Protein AF-A0A3B9PR17-F1 (afdb_monomer_lite)

Sequence (83 aa):
MKALTLILFCLSVSLAIGTEKVIPFAMPDKMEDLLANYCFDCHDDETKKGEVRLDNLKTLALKDQLDLLNRVQEQIFIKEMPP

Secondary structure (DSSP, 8-state):
-HHHHHHHHHSSS---------PPP---HHHHHHHIIIIITTSSTTT-GGG---TTGGGS-HHHHHHHHHHHHHHHHTTSS--

pLDDT: mean 83.29, std 16.92, range [48.38, 97.0]

Foldseek 3Di:
DVVVVVVVVVVPPPPPPPPPPPDQDDDDPVVVVVCVVFPCVQADPPNNVVVHHDVCLSVDDPVVNVVRVVVVVVCVVVPVGDD

Structure (mmCIF, N/CA/C/O backbone):
data_AF-A0A3B9PR17-F1
#
_entry.id   AF-A0A3B9PR17-F1
#
loop_
_atom_site.group_PDB
_atom_site.id
_atom_site.type_symbol
_atom_site.label_atom_id
_atom_site.label_alt_id
_atom_site.label_comp_id
_atom_site.label_asym_id
_atom_site.label_entity_id
_atom_site.label_seq_id
_atom_site.pdbx_PDB_ins_code
_atom_site.Cartn_x
_atom_site.Cartn_y
_atom_site.Cartn_z
_atom_site.occupancy
_atom_site.B_iso_or_equiv
_atom_site.auth_seq_id
_atom_site.auth_comp_id
_atom_site.auth_asym_id
_atom_site.auth_atom_id
_atom_site.pdbx_PDB_model_num
ATOM 1 N N . MET A 1 1 ? 51.169 26.927 -8.054 1.00 56.25 1 MET A N 1
ATOM 2 C CA . MET A 1 1 ? 50.649 26.108 -9.177 1.00 56.25 1 MET A CA 1
ATOM 3 C C . MET A 1 1 ? 50.608 24.612 -8.867 1.00 56.25 1 MET A C 1
ATOM 5 O O . MET A 1 1 ? 49.559 24.032 -9.070 1.00 56.25 1 MET A O 1
ATOM 9 N N . LYS A 1 2 ? 51.662 23.995 -8.306 1.00 53.47 2 LYS A N 1
ATOM 10 C CA . LYS A 1 2 ? 51.696 22.542 -8.013 1.00 53.47 2 LYS A CA 1
ATOM 11 C C . LYS A 1 2 ? 50.648 22.057 -6.990 1.00 53.47 2 LYS A C 1
ATOM 13 O O . LYS A 1 2 ? 50.099 20.976 -7.145 1.00 53.47 2 LYS A O 1
ATOM 18 N N . ALA A 1 3 ? 50.331 22.876 -5.982 1.00 53.44 3 ALA A N 1
ATOM 19 C CA . ALA A 1 3 ? 49.315 22.551 -4.974 1.00 53.44 3 ALA A CA 1
ATOM 20 C C . ALA A 1 3 ? 47.873 22.616 -5.516 1.00 53.44 3 ALA A C 1
ATOM 22 O O . ALA A 1 3 ? 47.015 21.870 -5.066 1.00 53.44 3 ALA A O 1
ATOM 23 N N . LEU A 1 4 ? 47.616 23.462 -6.523 1.00 53.28 4 LEU A N 1
ATOM 24 C CA . LEU A 1 4 ? 46.287 23.603 -7.128 1.00 53.28 4 LEU A CA 1
ATOM 25 C C . LEU A 1 4 ? 45.960 22.413 -8.047 1.00 53.28 4 LEU A C 1
ATOM 27 O O . LEU A 1 4 ? 44.817 21.976 -8.110 1.00 53.28 4 LEU A O 1
ATOM 31 N N . THR A 1 5 ? 46.977 21.839 -8.701 1.00 55.00 5 THR A N 1
ATOM 32 C CA . THR A 1 5 ? 46.842 20.636 -9.541 1.00 55.00 5 THR A CA 1
ATOM 33 C C . THR A 1 5 ? 46.597 19.366 -8.715 1.00 55.00 5 THR A C 1
ATOM 35 O O . THR A 1 5 ? 45.881 18.479 -9.163 1.00 55.00 5 THR A O 1
ATOM 38 N N . LEU A 1 6 ? 47.143 19.294 -7.495 1.00 52.25 6 LEU A N 1
ATOM 39 C CA . LEU A 1 6 ? 46.929 18.177 -6.562 1.00 52.25 6 LEU A CA 1
ATOM 40 C C . LEU A 1 6 ? 45.503 18.141 -5.999 1.00 52.25 6 LEU A C 1
ATOM 42 O O . LEU A 1 6 ? 44.930 17.067 -5.858 1.00 52.25 6 LEU A O 1
ATOM 46 N N . ILE A 1 7 ? 44.910 19.306 -5.731 1.00 55.16 7 ILE A N 1
ATOM 47 C CA . ILE A 1 7 ? 43.532 19.395 -5.227 1.00 55.16 7 ILE A CA 1
ATOM 48 C C . ILE A 1 7 ? 42.529 18.979 -6.314 1.00 55.16 7 ILE A C 1
ATOM 50 O O . ILE A 1 7 ? 41.566 18.279 -6.018 1.00 55.16 7 ILE A O 1
ATOM 54 N N . LEU A 1 8 ? 42.782 19.326 -7.581 1.00 53.12 8 LEU A N 1
ATOM 55 C CA . LEU A 1 8 ? 41.896 18.980 -8.700 1.00 53.12 8 LEU A CA 1
ATOM 56 C C . LEU A 1 8 ? 41.862 17.470 -9.013 1.00 53.12 8 LEU A C 1
ATOM 58 O O . LEU A 1 8 ? 40.862 16.973 -9.521 1.00 53.12 8 LEU A O 1
ATOM 62 N N . PHE A 1 9 ? 42.936 16.739 -8.699 1.00 48.38 9 PHE A N 1
ATOM 63 C CA . PHE A 1 9 ? 43.047 15.298 -8.955 1.00 48.38 9 PHE A CA 1
ATOM 64 C C . PHE A 1 9 ? 42.268 14.440 -7.939 1.00 48.38 9 PHE A C 1
ATOM 66 O O . PHE A 1 9 ? 41.876 13.322 -8.252 1.00 48.38 9 PHE A O 1
ATOM 73 N N . CYS A 1 10 ? 41.989 14.963 -6.740 1.00 50.53 10 CYS A N 1
ATOM 74 C CA . CYS A 1 10 ? 41.256 14.230 -5.701 1.00 50.53 10 CYS A CA 1
ATOM 75 C C . CYS A 1 10 ? 39.728 14.248 -5.885 1.00 50.53 10 CYS A C 1
ATOM 77 O O . CYS A 1 10 ? 39.041 13.409 -5.310 1.00 50.53 10 CYS A O 1
ATOM 79 N N . LEU A 1 11 ? 39.179 15.178 -6.676 1.00 51.84 11 LEU A N 1
ATOM 80 C CA . LEU A 1 11 ? 37.726 15.312 -6.862 1.00 51.84 11 LEU A CA 1
ATOM 81 C C . LEU A 1 11 ? 37.132 14.362 -7.914 1.00 51.84 11 LEU A C 1
ATOM 83 O O . LEU A 1 11 ? 35.917 14.185 -7.942 1.00 51.84 11 LEU A O 1
ATOM 87 N N . SER A 1 12 ? 37.942 13.740 -8.772 1.00 55.28 12 SER A N 1
ATOM 88 C CA . SER A 1 12 ? 37.439 12.909 -9.876 1.00 55.28 12 SER A CA 1
ATOM 89 C C . SER A 1 12 ? 37.169 11.446 -9.505 1.00 55.28 12 SER A C 1
ATOM 91 O O . SER A 1 12 ? 36.557 10.731 -10.294 1.00 55.28 12 SER A O 1
ATOM 93 N N . VAL A 1 13 ? 37.596 10.980 -8.326 1.00 55.50 13 VAL A N 1
ATOM 94 C CA . VAL A 1 13 ? 37.631 9.538 -7.998 1.00 55.50 13 VAL A CA 1
ATOM 95 C C . VAL A 1 13 ? 36.344 9.010 -7.341 1.00 55.50 13 VAL A C 1
ATOM 97 O O . VAL A 1 13 ? 36.163 7.800 -7.252 1.00 55.50 13 VAL A O 1
ATOM 100 N N . SER A 1 14 ? 35.397 9.861 -6.938 1.00 61.59 14 SER A N 1
ATOM 101 C CA . SER A 1 14 ? 34.275 9.402 -6.097 1.00 61.59 14 SER A CA 1
ATOM 102 C C . SER A 1 14 ? 32.959 9.090 -6.816 1.00 61.59 14 SER A C 1
ATOM 104 O O . SER A 1 14 ? 31.994 8.740 -6.140 1.00 61.59 14 SER A O 1
ATOM 106 N N . LEU A 1 15 ? 32.865 9.167 -8.150 1.00 55.88 15 LEU A N 1
ATOM 107 C CA . LEU A 1 15 ? 31.618 8.800 -8.836 1.00 55.88 15 LEU A CA 1
ATOM 108 C C . LEU A 1 15 ? 31.569 7.295 -9.142 1.00 55.88 15 LEU A C 1
ATOM 110 O O . LEU A 1 15 ? 31.634 6.865 -10.292 1.00 55.88 15 LEU A O 1
ATOM 114 N N . ALA A 1 16 ? 31.454 6.485 -8.090 1.00 62.09 16 ALA A N 1
ATOM 115 C CA . ALA A 1 16 ? 31.043 5.094 -8.223 1.00 62.09 16 ALA A CA 1
ATOM 116 C C . ALA A 1 16 ? 29.535 5.065 -8.518 1.00 62.09 16 ALA A C 1
ATOM 118 O O . ALA A 1 16 ? 28.708 5.101 -7.609 1.00 62.09 16 ALA A O 1
ATOM 119 N N . ILE A 1 17 ? 29.168 5.027 -9.800 1.00 62.03 17 ILE A N 1
ATOM 120 C CA . ILE A 1 17 ? 27.801 4.695 -10.213 1.00 62.03 17 ILE A CA 1
ATOM 121 C C . ILE A 1 17 ? 27.630 3.201 -9.934 1.00 62.03 17 ILE A C 1
ATOM 123 O O . ILE A 1 17 ? 28.050 2.354 -10.724 1.00 62.03 17 ILE A O 1
ATOM 127 N N . GLY A 1 18 ? 27.079 2.874 -8.765 1.00 62.31 18 GLY A N 1
ATOM 128 C CA . GLY A 1 18 ? 26.659 1.518 -8.450 1.00 62.31 18 GLY A CA 1
ATOM 129 C C . GLY A 1 18 ? 25.597 1.098 -9.459 1.00 62.31 18 GLY A C 1
ATOM 130 O O . GLY A 1 18 ? 24.502 1.650 -9.477 1.00 62.31 18 GLY A O 1
ATOM 131 N N . THR A 1 19 ? 25.923 0.141 -10.325 1.00 59.53 19 THR A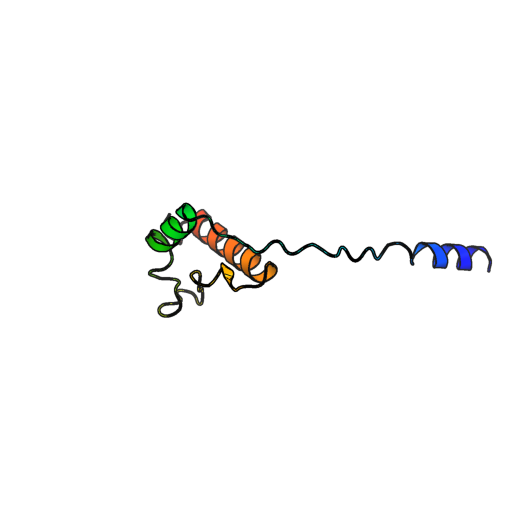 N 1
ATOM 132 C CA . THR A 1 19 ? 24.911 -0.554 -11.122 1.00 59.53 19 THR A CA 1
ATOM 133 C C . THR A 1 19 ? 24.195 -1.512 -10.182 1.00 59.53 19 THR A C 1
ATOM 135 O O . THR A 1 19 ? 24.563 -2.675 -10.028 1.00 59.53 19 THR A O 1
ATOM 138 N N . GLU A 1 20 ? 23.214 -0.983 -9.457 1.00 67.94 20 GLU A N 1
ATOM 139 C CA . GLU A 1 20 ? 22.379 -1.786 -8.581 1.00 67.94 20 GLU A CA 1
ATOM 140 C C . GLU A 1 20 ? 21.617 -2.785 -9.454 1.00 67.94 20 GLU A C 1
ATOM 142 O O . GLU A 1 20 ? 20.828 -2.419 -10.328 1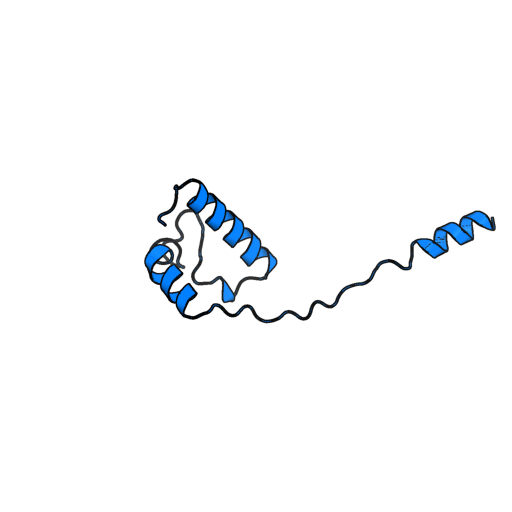.00 67.94 20 GLU A O 1
ATOM 147 N N . LYS A 1 21 ? 21.922 -4.074 -9.283 1.00 58.41 21 LYS A N 1
ATOM 148 C CA . LYS A 1 21 ? 21.172 -5.144 -9.929 1.00 58.41 21 LYS A CA 1
ATOM 149 C C . LYS A 1 21 ? 19.750 -5.065 -9.388 1.00 58.41 21 LYS A C 1
ATOM 151 O O . LYS A 1 21 ? 19.507 -5.474 -8.258 1.00 58.41 21 LYS A O 1
ATOM 156 N N . VAL A 1 22 ? 18.831 -4.541 -10.196 1.00 66.06 22 VAL A N 1
ATOM 157 C CA . VAL A 1 22 ? 17.410 -4.471 -9.851 1.00 66.06 22 VAL A CA 1
ATOM 158 C C . VAL A 1 22 ? 16.891 -5.902 -9.762 1.00 66.06 22 VAL A C 1
ATOM 160 O O . VAL A 1 22 ? 16.645 -6.557 -10.775 1.00 66.06 22 VAL A O 1
ATOM 163 N N . ILE A 1 23 ? 16.795 -6.423 -8.541 1.00 71.75 23 ILE A N 1
ATOM 164 C CA . ILE A 1 23 ? 16.078 -7.665 -8.278 1.00 71.75 23 ILE A CA 1
ATOM 165 C C . ILE A 1 23 ? 14.592 -7.326 -8.426 1.00 71.75 23 ILE A C 1
ATOM 167 O O . ILE A 1 23 ? 14.128 -6.403 -7.754 1.00 71.75 23 ILE A O 1
ATOM 171 N N . PRO A 1 24 ? 13.844 -8.017 -9.305 1.00 73.25 24 PRO A N 1
ATOM 172 C CA . PRO A 1 24 ? 12.417 -7.780 -9.439 1.00 73.25 24 PRO A CA 1
ATOM 173 C C . PRO A 1 24 ? 11.730 -7.963 -8.088 1.00 73.25 24 PRO A C 1
ATOM 175 O O . PRO A 1 24 ? 11.922 -8.980 -7.420 1.00 73.25 24 PRO A O 1
ATOM 178 N N . PHE A 1 25 ? 10.939 -6.972 -7.689 1.00 79.62 25 PHE A N 1
ATOM 179 C CA . PHE A 1 25 ? 10.115 -7.073 -6.497 1.00 79.62 25 PHE A CA 1
ATOM 180 C C . PHE A 1 25 ? 9.107 -8.214 -6.681 1.00 79.62 25 PHE A C 1
ATOM 182 O O . PHE A 1 25 ? 8.269 -8.183 -7.583 1.00 79.62 25 PHE A O 1
ATOM 189 N N . ALA A 1 26 ? 9.204 -9.228 -5.825 1.00 85.44 26 ALA A N 1
ATOM 190 C CA . ALA A 1 26 ? 8.259 -10.331 -5.759 1.00 85.44 26 ALA A CA 1
ATOM 191 C C . ALA A 1 26 ? 7.527 -10.259 -4.419 1.00 85.44 26 ALA A C 1
ATOM 193 O O . ALA A 1 26 ? 8.149 -10.351 -3.360 1.00 85.44 26 ALA A O 1
ATOM 194 N N . MET A 1 27 ? 6.206 -10.090 -4.466 1.00 87.69 27 MET A N 1
ATOM 195 C CA . MET A 1 27 ? 5.375 -10.136 -3.265 1.00 87.69 27 MET A CA 1
ATOM 196 C C . MET A 1 27 ? 5.075 -11.600 -2.922 1.00 87.69 27 MET A C 1
ATOM 198 O O . MET A 1 27 ? 4.584 -12.313 -3.799 1.00 87.69 27 MET A O 1
ATOM 202 N N . PRO A 1 28 ? 5.355 -12.065 -1.691 1.00 92.62 28 PRO A N 1
ATOM 203 C CA . PRO A 1 28 ? 4.942 -13.393 -1.249 1.00 92.62 28 PRO A CA 1
ATOM 204 C C . PRO A 1 28 ? 3.415 -13.525 -1.233 1.00 92.62 28 PRO A C 1
ATOM 206 O O . PRO A 1 28 ? 2.738 -12.581 -0.830 1.00 92.62 28 PRO A O 1
ATOM 209 N N . ASP A 1 29 ? 2.890 -14.711 -1.547 1.00 93.94 29 ASP A N 1
ATOM 210 C CA . ASP A 1 29 ? 1.440 -14.974 -1.618 1.00 93.94 29 ASP A CA 1
ATOM 211 C C . ASP A 1 29 ? 0.692 -14.541 -0.349 1.00 93.94 29 ASP A C 1
ATOM 213 O O . ASP A 1 29 ? -0.323 -13.863 -0.417 1.00 93.94 29 ASP A O 1
ATOM 217 N N . LYS A 1 30 ? 1.258 -14.815 0.834 1.00 95.00 30 LYS A N 1
ATOM 218 C CA . LYS A 1 30 ? 0.655 -14.404 2.114 1.00 95.00 30 LYS A CA 1
ATOM 219 C C . LYS A 1 30 ? 0.496 -12.890 2.266 1.00 95.00 30 LYS A C 1
ATOM 221 O O . LYS A 1 30 ? -0.384 -12.453 2.999 1.00 95.00 30 LYS A O 1
ATOM 226 N N . MET A 1 31 ? 1.382 -12.096 1.659 1.00 92.50 31 MET A N 1
ATOM 227 C CA . MET A 1 31 ? 1.226 -10.642 1.667 1.00 92.50 31 MET A CA 1
ATOM 228 C C . MET A 1 31 ? 0.157 -10.217 0.669 1.00 92.50 31 MET A C 1
ATOM 230 O O . MET A 1 31 ? -0.649 -9.365 1.012 1.00 92.50 31 MET A O 1
ATOM 234 N N . GLU A 1 32 ? 0.108 -10.835 -0.513 1.00 93.31 32 GLU A N 1
ATOM 235 C CA . GLU A 1 32 ? -0.962 -10.581 -1.484 1.00 93.31 32 GLU A CA 1
ATOM 236 C C . GLU A 1 32 ? -2.340 -10.829 -0.857 1.00 93.31 32 GLU A C 1
ATOM 238 O O . GLU A 1 32 ? -3.203 -9.959 -0.917 1.00 93.31 32 GLU A O 1
ATOM 243 N N . ASP A 1 33 ? -2.505 -11.963 -0.169 1.00 94.56 33 ASP A N 1
ATOM 244 C CA . ASP A 1 33 ? -3.739 -12.303 0.542 1.00 94.56 33 ASP A CA 1
ATOM 245 C C . ASP A 1 33 ? -4.082 -11.252 1.607 1.00 94.56 33 ASP A C 1
ATOM 247 O O . ASP A 1 33 ? -5.238 -10.856 1.750 1.00 94.56 33 ASP A O 1
ATOM 251 N N . LEU A 1 34 ? -3.091 -10.771 2.362 1.00 93.50 34 LEU A N 1
ATOM 252 C CA . LEU A 1 34 ? -3.307 -9.743 3.379 1.00 93.50 34 LEU A CA 1
ATOM 253 C C . LEU A 1 34 ? -3.768 -8.426 2.742 1.00 93.50 34 LEU A C 1
ATOM 255 O O . LEU A 1 34 ? -4.784 -7.872 3.155 1.00 93.50 34 LEU A O 1
ATOM 259 N N . LEU A 1 35 ? -3.083 -7.936 1.707 1.00 93.94 35 LEU A N 1
ATOM 260 C CA . LEU A 1 35 ? -3.502 -6.702 1.043 1.00 93.94 35 LEU A CA 1
ATOM 261 C C . LEU A 1 35 ? -4.871 -6.852 0.358 1.00 93.94 35 LEU A C 1
ATOM 263 O O . LEU A 1 35 ? -5.662 -5.909 0.384 1.00 93.94 35 LEU A O 1
ATOM 267 N N . ALA A 1 36 ? -5.187 -8.028 -0.186 1.00 94.38 36 ALA A N 1
ATOM 268 C CA . ALA A 1 36 ? -6.498 -8.304 -0.762 1.00 94.38 36 ALA A CA 1
ATOM 269 C C . ALA A 1 36 ? -7.623 -8.202 0.275 1.00 94.38 36 ALA A C 1
ATOM 271 O O . ALA A 1 36 ? -8.637 -7.573 0.000 1.00 94.38 36 ALA A O 1
A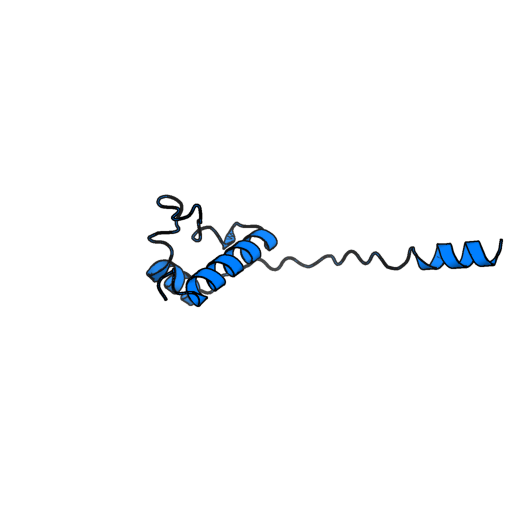TOM 272 N N . ASN A 1 37 ? -7.431 -8.755 1.475 1.00 94.25 37 ASN A N 1
ATOM 273 C CA . ASN A 1 37 ? -8.470 -8.764 2.511 1.00 94.25 37 ASN A CA 1
ATOM 274 C C . ASN A 1 37 ? -8.639 -7.424 3.247 1.00 94.25 37 ASN A C 1
ATOM 276 O O . ASN A 1 37 ? -9.718 -7.162 3.774 1.00 94.25 37 ASN A O 1
ATOM 280 N N . TYR A 1 38 ? -7.586 -6.605 3.334 1.00 94.44 38 TYR A N 1
ATOM 281 C CA . TYR A 1 38 ? -7.590 -5.414 4.197 1.00 94.44 38 TYR A CA 1
ATOM 282 C C . TYR A 1 38 ? -7.402 -4.087 3.453 1.00 94.44 38 TYR A C 1
ATOM 284 O O . TYR A 1 38 ? -7.676 -3.029 4.020 1.00 94.44 38 TYR A O 1
ATOM 292 N N . CYS A 1 39 ? -6.930 -4.102 2.203 1.00 95.06 39 CYS A N 1
ATOM 293 C CA . CYS A 1 39 ? -6.533 -2.881 1.498 1.00 95.06 39 CYS A CA 1
ATOM 294 C C . CYS A 1 39 ? -7.244 -2.690 0.153 1.00 95.06 39 CYS A C 1
ATOM 296 O O . CYS A 1 39 ? -7.709 -1.584 -0.132 1.00 95.06 39 CYS A O 1
ATOM 298 N N . PHE A 1 40 ? -7.310 -3.726 -0.687 1.00 95.19 40 PHE A N 1
ATOM 299 C CA . PHE A 1 40 ? -7.677 -3.565 -2.100 1.00 95.19 40 PHE A CA 1
ATOM 300 C C . PHE A 1 40 ? -9.131 -3.149 -2.324 1.00 95.19 40 PHE A C 1
ATOM 302 O O . PHE A 1 40 ? -9.351 -2.297 -3.174 1.00 95.19 40 PHE A O 1
ATOM 309 N N . ASP A 1 41 ? -10.079 -3.587 -1.493 1.00 95.25 41 ASP A N 1
ATOM 310 C CA . ASP A 1 41 ? -11.491 -3.173 -1.593 1.00 95.25 41 ASP A CA 1
ATOM 311 C C . ASP A 1 41 ? -11.698 -1.643 -1.599 1.00 95.25 41 ASP A C 1
ATOM 313 O O . ASP A 1 41 ? -12.723 -1.149 -2.062 1.00 95.25 41 ASP A O 1
ATOM 317 N N . CYS A 1 42 ? -10.747 -0.872 -1.055 1.00 96.25 42 CYS A N 1
ATOM 318 C CA . CYS A 1 42 ? -10.783 0.594 -1.059 1.00 96.25 42 CYS A CA 1
ATOM 319 C C . CYS A 1 42 ? -9.649 1.248 -1.865 1.00 96.25 42 CYS A C 1
ATOM 321 O O . CYS A 1 42 ? -9.751 2.426 -2.214 1.00 96.25 42 CYS A O 1
ATOM 323 N N . HIS A 1 43 ? -8.558 0.530 -2.127 1.00 96.56 43 HIS A N 1
ATOM 324 C CA . HIS A 1 43 ? -7.324 1.062 -2.711 1.00 96.56 43 HIS A CA 1
ATOM 325 C C . HIS A 1 43 ? -6.899 0.281 -3.963 1.00 96.56 43 HIS A C 1
ATOM 327 O O . HIS A 1 43 ? -5.722 -0.031 -4.140 1.00 96.56 43 HIS A O 1
ATOM 333 N N . ASP A 1 44 ? -7.847 -0.049 -4.829 1.00 96.00 44 ASP A N 1
ATOM 334 C CA . ASP A 1 44 ? -7.638 -0.674 -6.138 1.00 96.00 44 ASP A CA 1
ATOM 335 C C . ASP A 1 44 ? -7.685 0.357 -7.286 1.00 96.00 44 ASP A C 1
ATOM 337 O O . ASP A 1 44 ? -7.578 1.567 -7.066 1.00 96.00 44 ASP A O 1
ATOM 341 N N . ASP A 1 45 ? -7.802 -0.111 -8.536 1.00 96.44 45 ASP A N 1
ATOM 342 C CA . ASP A 1 45 ? -7.912 0.760 -9.711 1.00 96.44 45 ASP A CA 1
ATOM 343 C C . ASP A 1 45 ? -9.270 1.470 -9.834 1.00 96.44 45 ASP A C 1
ATOM 345 O O . ASP A 1 45 ? -9.356 2.497 -10.513 1.00 96.44 45 ASP A O 1
ATOM 349 N N . GLU A 1 46 ? -10.317 0.960 -9.191 1.00 96.12 46 GLU A N 1
ATOM 350 C CA . GLU A 1 46 ? -11.675 1.491 -9.319 1.00 96.12 46 GLU A CA 1
ATOM 351 C C . GLU A 1 46 ? -11.981 2.532 -8.237 1.00 96.12 46 GLU A C 1
ATOM 353 O O . GLU A 1 46 ? -12.402 3.649 -8.549 1.00 96.12 46 GLU A O 1
ATOM 358 N N . THR A 1 47 ? -11.726 2.200 -6.971 1.00 95.62 47 THR A N 1
ATOM 359 C CA . THR A 1 47 ? -12.116 3.007 -5.807 1.00 95.62 47 THR A CA 1
ATOM 360 C C . THR A 1 47 ? -11.089 4.083 -5.474 1.00 95.62 47 THR A C 1
ATOM 362 O O . THR A 1 47 ? -11.464 5.226 -5.199 1.00 95.62 47 THR A O 1
ATOM 365 N N . LYS A 1 48 ? -9.791 3.744 -5.502 1.00 93.81 48 LYS A N 1
ATOM 366 C CA . LYS A 1 48 ? -8.670 4.684 -5.296 1.00 93.81 48 LYS A CA 1
ATOM 367 C C . LYS A 1 48 ? -8.861 5.654 -4.114 1.00 93.81 48 LYS A C 1
ATOM 369 O O . LYS A 1 48 ? -8.601 6.856 -4.246 1.00 93.81 48 LYS A O 1
ATOM 374 N N . LYS A 1 49 ? -9.322 5.180 -2.948 1.00 95.19 49 LYS A N 1
ATOM 375 C CA . LYS A 1 49 ? -9.554 6.035 -1.768 1.00 95.19 49 LYS A CA 1
ATOM 376 C C . LYS A 1 49 ? -8.292 6.845 -1.446 1.00 95.19 49 LYS A C 1
ATOM 378 O O . LYS A 1 49 ? -7.205 6.291 -1.300 1.00 95.19 49 LYS A O 1
ATOM 383 N N . GLY A 1 50 ? -8.435 8.166 -1.329 1.00 93.12 50 GLY A N 1
ATOM 384 C CA . GLY A 1 50 ? -7.304 9.064 -1.065 1.00 93.12 50 GLY A CA 1
ATOM 385 C C . GLY A 1 50 ? -6.277 9.130 -2.201 1.00 93.12 50 GLY A C 1
ATOM 386 O O . GLY A 1 50 ? -5.105 9.388 -1.932 1.00 93.12 50 GLY A O 1
ATOM 387 N N . GLU A 1 51 ? -6.705 8.860 -3.440 1.00 94.62 51 GLU A N 1
ATOM 388 C CA . GLU A 1 51 ? -5.861 8.838 -4.646 1.00 94.62 51 GLU A CA 1
ATOM 389 C C . GLU A 1 51 ? -4.723 7.802 -4.562 1.00 94.62 51 GLU A C 1
ATOM 391 O O . GLU A 1 51 ? -3.659 7.956 -5.162 1.00 94.62 51 GLU A O 1
ATOM 396 N N . VAL A 1 52 ? -4.944 6.732 -3.794 1.00 95.31 52 VAL A N 1
ATOM 397 C CA . VAL A 1 52 ? -3.984 5.648 -3.565 1.00 95.31 52 VAL A CA 1
ATOM 398 C C . VAL A 1 52 ? -4.489 4.359 -4.204 1.00 95.31 52 VAL A C 1
ATOM 400 O O . VAL A 1 52 ? -5.602 3.922 -3.919 1.00 95.31 52 VAL A O 1
ATOM 403 N N . ARG A 1 53 ? -3.627 3.743 -5.020 1.00 96.44 53 ARG A N 1
ATOM 404 C CA . ARG A 1 53 ? -3.812 2.434 -5.655 1.00 96.44 53 ARG A CA 1
ATOM 405 C C . ARG A 1 53 ? -2.695 1.485 -5.199 1.00 96.44 53 ARG A C 1
ATOM 407 O O . ARG A 1 53 ? -1.529 1.852 -5.311 1.00 96.44 53 ARG A O 1
ATOM 414 N N . LEU A 1 54 ? -3.037 0.308 -4.675 1.00 95.62 54 LEU A N 1
ATOM 415 C CA . LEU A 1 54 ? -2.106 -0.652 -4.058 1.00 95.62 54 LEU A CA 1
ATOM 416 C C . LEU A 1 54 ? -2.014 -1.992 -4.808 1.00 95.62 54 LEU A C 1
ATOM 418 O O . LEU A 1 54 ? -0.987 -2.663 -4.719 1.00 95.62 54 LEU A O 1
ATOM 422 N N . ASP A 1 55 ? -3.022 -2.371 -5.592 1.00 94.69 55 ASP A N 1
ATOM 423 C CA . ASP A 1 55 ? -3.039 -3.606 -6.403 1.00 94.69 55 ASP A CA 1
ATOM 424 C C . ASP A 1 55 ? -1.991 -3.601 -7.538 1.00 94.69 55 ASP A C 1
ATOM 426 O O . ASP A 1 55 ? -1.665 -4.636 -8.116 1.00 94.69 55 ASP A O 1
ATOM 430 N N . ASN A 1 56 ? -1.407 -2.439 -7.846 1.00 94.81 56 ASN A N 1
ATOM 431 C CA . ASN A 1 56 ? -0.368 -2.285 -8.863 1.00 94.81 56 ASN A CA 1
ATOM 432 C C . ASN A 1 56 ? 1.053 -2.138 -8.295 1.00 94.81 56 ASN A C 1
ATOM 434 O O . ASN A 1 56 ? 1.966 -1.847 -9.073 1.00 94.81 56 ASN A O 1
ATOM 438 N N . LEU A 1 57 ? 1.276 -2.366 -6.992 1.00 93.69 57 LEU A N 1
ATOM 439 C CA . LEU A 1 57 ? 2.581 -2.194 -6.325 1.00 93.69 57 LEU A CA 1
ATOM 440 C C . LEU A 1 57 ? 3.743 -2.844 -7.097 1.00 93.69 57 LEU A C 1
ATOM 442 O O . LEU A 1 57 ? 4.789 -2.227 -7.281 1.00 93.69 57 LEU A O 1
ATOM 446 N N . LYS A 1 58 ? 3.542 -4.057 -7.632 1.00 92.31 58 LYS A N 1
ATOM 447 C CA . LYS A 1 58 ? 4.559 -4.806 -8.401 1.00 92.31 58 LYS A CA 1
ATOM 448 C C . LYS A 1 58 ? 4.979 -4.136 -9.714 1.00 92.31 58 LYS A C 1
ATOM 450 O O . LYS A 1 58 ? 6.027 -4.471 -10.257 1.00 92.31 58 LYS A O 1
ATOM 455 N N . THR A 1 59 ? 4.162 -3.225 -10.235 1.00 92.56 59 THR A N 1
ATOM 456 C CA . THR A 1 59 ? 4.397 -2.528 -11.510 1.00 92.56 59 THR A CA 1
ATOM 457 C C . THR A 1 59 ? 5.102 -1.184 -11.342 1.00 92.56 59 THR A C 1
ATOM 459 O O . THR A 1 59 ? 5.593 -0.625 -12.321 1.00 92.56 59 THR A O 1
ATOM 462 N N . LEU A 1 60 ? 5.158 -0.658 -10.115 1.00 92.75 60 LEU A N 1
ATOM 463 C CA . LEU A 1 60 ? 5.752 0.642 -9.819 1.00 92.75 60 LEU A CA 1
ATOM 464 C C . LEU A 1 60 ? 7.286 0.567 -9.837 1.00 92.75 60 LEU A C 1
ATOM 466 O O . LEU A 1 60 ? 7.874 -0.485 -9.587 1.00 92.75 60 LEU A O 1
ATOM 470 N N . ALA A 1 61 ? 7.957 1.696 -10.071 1.00 92.75 61 ALA A N 1
ATOM 471 C CA . ALA A 1 61 ? 9.396 1.793 -9.833 1.00 92.75 61 ALA A CA 1
ATOM 472 C C . ALA A 1 61 ? 9.693 1.707 -8.325 1.00 92.75 61 ALA A C 1
ATOM 474 O O . ALA A 1 61 ? 8.882 2.141 -7.511 1.00 92.75 61 ALA A O 1
ATOM 475 N N . LEU A 1 62 ? 10.875 1.204 -7.942 1.00 91.44 62 LEU A N 1
ATOM 476 C CA . LEU A 1 62 ? 11.237 0.992 -6.531 1.00 91.44 62 LEU A CA 1
ATOM 477 C C . LEU A 1 62 ? 11.024 2.242 -5.662 1.00 91.44 62 LEU A C 1
ATOM 479 O O . LEU A 1 62 ? 10.472 2.143 -4.573 1.00 91.44 62 LEU A O 1
ATOM 483 N N . LYS A 1 63 ? 11.418 3.423 -6.156 1.00 94.19 63 LYS A N 1
ATOM 484 C CA . LYS A 1 63 ? 11.214 4.689 -5.440 1.00 94.19 63 LYS A CA 1
ATOM 485 C C . LYS A 1 63 ? 9.733 4.916 -5.116 1.00 94.19 63 LYS A C 1
ATOM 487 O O . LYS A 1 63 ? 9.397 5.191 -3.974 1.00 94.19 63 LYS A O 1
ATOM 492 N N . ASP A 1 64 ? 8.857 4.750 -6.103 1.00 95.12 64 ASP A N 1
ATOM 493 C CA . ASP A 1 64 ? 7.420 4.986 -5.940 1.00 95.12 64 ASP A CA 1
ATOM 494 C C . ASP A 1 64 ? 6.763 3.917 -5.056 1.00 95.12 64 ASP A C 1
ATOM 496 O O . ASP A 1 64 ? 5.865 4.235 -4.281 1.00 95.12 64 ASP A O 1
ATOM 500 N N . GLN A 1 65 ? 7.248 2.668 -5.106 1.00 94.19 65 GLN A N 1
ATOM 501 C CA . GLN A 1 65 ? 6.831 1.618 -4.168 1.00 94.19 65 GLN A CA 1
ATOM 502 C C . GLN A 1 65 ? 7.143 2.015 -2.722 1.00 94.19 65 GLN A C 1
ATOM 504 O O . GLN A 1 65 ? 6.272 1.935 -1.859 1.00 94.19 65 GLN A O 1
ATOM 509 N N . LEU A 1 66 ? 8.378 2.4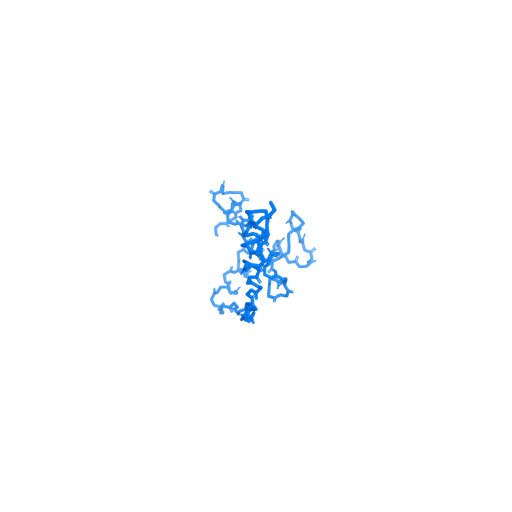52 -2.454 1.00 95.06 66 LEU A N 1
ATOM 510 C CA . LEU A 1 66 ? 8.820 2.835 -1.112 1.00 95.06 66 LEU A CA 1
ATOM 511 C C . LEU A 1 66 ? 8.082 4.078 -0.608 1.00 95.06 66 LEU A C 1
ATOM 513 O O . LEU A 1 66 ? 7.621 4.089 0.533 1.00 95.06 66 LEU A O 1
ATOM 517 N N . ASP A 1 67 ? 7.915 5.090 -1.461 1.00 97.00 67 ASP A N 1
ATOM 518 C CA . ASP A 1 67 ? 7.150 6.297 -1.136 1.00 97.00 67 ASP A CA 1
ATOM 519 C C . ASP A 1 67 ? 5.706 5.939 -0.739 1.00 97.00 67 ASP A C 1
ATOM 521 O O . ASP A 1 67 ? 5.173 6.456 0.248 1.00 97.00 67 ASP A O 1
ATOM 525 N N . LEU A 1 68 ? 5.078 5.010 -1.467 1.00 96.12 68 LEU A N 1
ATOM 526 C CA . LEU A 1 68 ? 3.714 4.572 -1.193 1.00 96.12 68 LEU A CA 1
ATOM 527 C C . LEU A 1 68 ? 3.605 3.742 0.092 1.00 96.12 68 LEU A C 1
ATOM 529 O O . LEU A 1 68 ? 2.727 4.001 0.916 1.00 96.12 68 LEU A O 1
ATOM 533 N N . LEU A 1 69 ? 4.508 2.781 0.298 1.00 94.69 69 LEU A N 1
ATOM 534 C CA . LEU A 1 69 ? 4.509 1.921 1.485 1.00 94.69 69 LEU A CA 1
ATOM 535 C C . LEU A 1 69 ? 4.807 2.703 2.772 1.00 94.69 69 LEU A C 1
ATOM 537 O O . LEU A 1 69 ? 4.201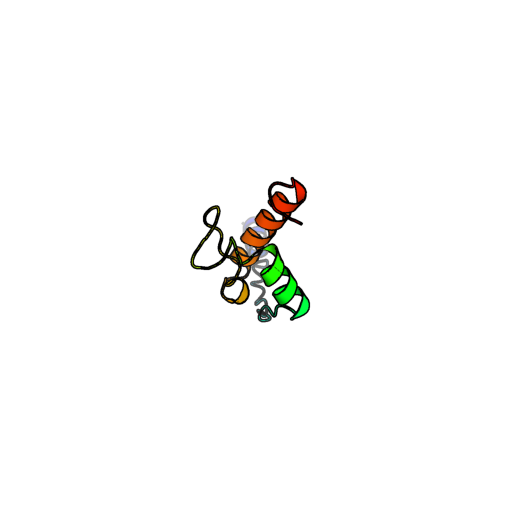 2.414 3.802 1.00 94.69 69 LEU A O 1
ATOM 541 N N . ASN A 1 70 ? 5.654 3.735 2.711 1.00 96.94 70 ASN A N 1
ATOM 542 C CA . ASN A 1 70 ? 5.882 4.639 3.843 1.00 96.94 70 ASN A CA 1
ATOM 543 C C . ASN A 1 70 ? 4.595 5.376 4.247 1.00 96.94 70 ASN A C 1
ATOM 545 O O . ASN A 1 70 ? 4.274 5.456 5.432 1.00 96.94 70 ASN A O 1
ATOM 549 N N . ARG A 1 71 ? 3.816 5.862 3.269 1.00 96.00 71 ARG A N 1
ATOM 550 C CA . ARG A 1 71 ? 2.515 6.499 3.537 1.00 96.00 71 ARG A CA 1
ATOM 551 C C . ARG A 1 71 ? 1.516 5.513 4.140 1.00 96.00 71 ARG A C 1
ATOM 553 O O . ARG A 1 71 ? 0.833 5.858 5.098 1.00 96.00 71 ARG A O 1
ATOM 560 N N . VAL A 1 72 ? 1.434 4.292 3.605 1.00 95.19 72 VAL A N 1
ATOM 561 C CA . VAL A 1 72 ? 0.565 3.233 4.154 1.00 95.19 72 VAL A CA 1
ATOM 562 C C . VAL A 1 72 ? 0.935 2.936 5.608 1.00 95.19 72 VAL A C 1
ATOM 564 O O . VAL A 1 72 ? 0.058 2.918 6.471 1.00 95.19 72 VAL A O 1
ATOM 567 N N . GLN A 1 73 ? 2.229 2.772 5.896 1.00 95.44 73 GLN A N 1
ATOM 568 C CA . GLN A 1 73 ? 2.716 2.531 7.251 1.00 95.44 73 GLN A CA 1
ATOM 569 C C . GLN A 1 73 ? 2.320 3.658 8.209 1.00 95.44 73 GLN A C 1
ATOM 571 O O . GLN A 1 73 ? 1.872 3.376 9.319 1.00 95.44 73 GLN A O 1
ATOM 576 N N . GLU A 1 74 ? 2.453 4.918 7.789 1.00 96.25 74 GLU A N 1
ATOM 577 C CA . GLU A 1 74 ? 2.044 6.069 8.594 1.00 96.25 74 GLU A CA 1
ATOM 578 C C . GLU A 1 74 ? 0.545 6.025 8.914 1.00 96.25 74 GLU A C 1
ATOM 580 O O . GLU A 1 74 ? 0.180 6.139 10.082 1.00 96.25 74 GLU A O 1
ATOM 585 N N . GLN A 1 75 ? -0.314 5.788 7.916 1.00 95.94 75 GLN A N 1
ATOM 586 C CA . GLN A 1 75 ? -1.770 5.747 8.107 1.00 95.94 75 GLN A CA 1
ATOM 587 C C . GLN A 1 75 ? -2.223 4.607 9.033 1.00 95.94 75 GLN A C 1
ATOM 589 O O . GLN A 1 75 ? -3.106 4.807 9.871 1.00 95.94 75 GLN A O 1
ATOM 594 N N . ILE A 1 76 ? -1.592 3.431 8.931 1.00 94.88 76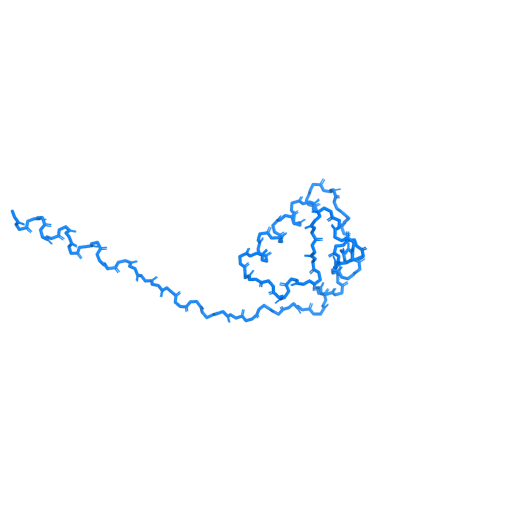 ILE A N 1
ATOM 595 C CA . ILE A 1 76 ? -1.836 2.307 9.849 1.00 94.88 76 ILE A CA 1
ATOM 596 C C . ILE A 1 76 ? -1.349 2.661 11.260 1.00 94.88 76 ILE A C 1
ATOM 598 O O . ILE A 1 76 ? -2.060 2.435 12.240 1.00 94.88 76 ILE A O 1
ATOM 602 N N . PHE A 1 77 ? -0.159 3.258 11.382 1.00 96.25 77 PHE A N 1
ATOM 603 C CA . PHE A 1 77 ? 0.421 3.641 12.670 1.00 96.25 77 PHE A CA 1
ATOM 604 C C . PHE A 1 77 ? -0.462 4.638 13.436 1.00 96.25 77 PHE A C 1
ATOM 606 O O . PHE A 1 77 ? -0.656 4.482 14.645 1.00 96.25 77 PHE A O 1
ATOM 613 N N . ILE A 1 78 ? -1.041 5.621 12.739 1.00 96.88 78 ILE A N 1
ATOM 614 C CA . ILE A 1 78 ? -1.961 6.605 13.334 1.00 96.88 78 ILE A CA 1
ATOM 615 C C . ILE A 1 78 ? -3.410 6.105 13.453 1.00 96.88 78 ILE A C 1
ATOM 617 O O . ILE A 1 78 ? -4.239 6.817 14.011 1.00 96.88 78 ILE A O 1
ATOM 621 N N . LYS A 1 79 ? -3.704 4.875 13.002 1.00 95.31 79 LYS A N 1
ATOM 622 C CA . LYS A 1 79 ? -5.027 4.220 13.057 1.00 95.31 79 LYS A CA 1
ATOM 623 C C . LYS A 1 79 ? -6.122 4.888 12.214 1.00 95.31 79 LYS A C 1
ATOM 625 O O . LYS A 1 79 ? -7.304 4.699 12.490 1.00 95.31 79 LYS A O 1
ATOM 630 N N . GLU A 1 80 ? -5.738 5.623 11.174 1.00 93.94 80 GLU A N 1
ATOM 631 C CA . GLU A 1 80 ? -6.668 6.188 10.179 1.00 93.94 80 GLU A CA 1
ATOM 632 C C . GLU A 1 80 ? -6.994 5.185 9.055 1.00 93.94 80 GLU A C 1
ATOM 634 O O . GLU A 1 80 ? -7.907 5.401 8.253 1.00 93.94 80 GLU A O 1
ATOM 639 N N . MET A 1 81 ? -6.273 4.058 9.009 1.00 94.00 81 MET A N 1
ATOM 640 C CA . MET A 1 81 ? -6.606 2.896 8.186 1.00 94.00 81 MET A CA 1
ATOM 641 C C . MET A 1 81 ? -6.848 1.652 9.048 1.00 94.00 81 MET A C 1
ATOM 643 O O . MET A 1 81 ? -6.289 1.551 10.145 1.00 94.00 81 MET A O 1
ATOM 647 N N . PRO A 1 82 ? -7.685 0.712 8.570 1.00 82.81 82 PRO A N 1
ATOM 648 C CA . PRO A 1 82 ? -7.901 -0.558 9.248 1.00 82.81 82 PRO A CA 1
ATOM 649 C C . PRO A 1 82 ? -6.588 -1.351 9.391 1.00 82.81 82 PRO A C 1
ATOM 651 O O . PRO A 1 82 ? -5.754 -1.288 8.483 1.00 82.81 82 PRO A O 1
ATOM 654 N N . PRO A 1 83 ? -6.393 -2.068 10.513 1.00 65.94 83 PRO A N 1
ATOM 655 C CA . PRO A 1 83 ? -5.310 -3.034 10.669 1.00 65.94 83 PRO A CA 1
ATOM 656 C C . PRO A 1 83 ? -5.542 -4.312 9.856 1.00 65.94 83 PRO A C 1
ATOM 658 O O . PRO A 1 83 ? -6.723 -4.697 9.683 1.00 65.94 83 PRO A O 1
#

Radius of gyration: 21.46 Å; chains: 1; bounding box: 64×41×25 Å